Protein AF-A0AA44MN47-F1 (afdb_monomer_lite)

Radius of gyration: 22.06 Å; chains: 1; bounding box: 42×24×55 Å

Sequence (70 aa):
TIELDIRDSEPDWGPYAAPVAPEHSPNILYLVWDDVGIATWDCFGGLVEMPAMTRVAERGVRLSQFHTTA

Structure (mmCIF, N/CA/C/O backbone):
data_AF-A0AA44MN47-F1
#
_entry.id   AF-A0AA44MN47-F1
#
loop_
_atom_site.group_PDB
_atom_site.id
_atom_site.type_symbol
_atom_site.label_atom_id
_atom_site.label_alt_id
_atom_site.label_comp_id
_atom_site.label_asym_id
_atom_site.label_entity_id
_atom_site.label_seq_id
_atom_site.pdbx_PDB_ins_code
_atom_site.Cartn_x
_atom_site.Cartn_y
_atom_site.Cartn_z
_atom_site.occupancy
_atom_site.B_iso_or_equiv
_atom_site.auth_seq_id
_atom_site.auth_comp_id
_atom_site.auth_asym_id
_atom_site.auth_atom_id
_atom_site.pdbx_PDB_model_num
ATOM 1 N N . THR A 1 1 ? 19.436 1.531 -37.222 1.00 77.38 1 THR A N 1
ATOM 2 C CA . THR A 1 1 ? 20.748 1.394 -36.527 1.00 77.38 1 THR A CA 1
ATOM 3 C C . THR A 1 1 ? 21.200 2.760 -36.051 1.00 77.38 1 THR A C 1
ATOM 5 O O . THR A 1 1 ? 20.816 3.739 -36.680 1.00 77.38 1 THR A O 1
ATOM 8 N N . ILE A 1 2 ? 21.944 2.859 -34.941 1.00 84.25 2 ILE A N 1
ATOM 9 C CA . ILE A 1 2 ? 22.488 4.157 -34.511 1.00 84.25 2 ILE A CA 1
ATOM 10 C C . ILE A 1 2 ? 23.695 4.498 -35.385 1.00 84.25 2 ILE A C 1
ATOM 12 O O . ILE A 1 2 ? 24.731 3.844 -35.293 1.00 84.25 2 ILE A O 1
ATOM 16 N N . GLU A 1 3 ? 23.548 5.542 -36.192 1.00 92.94 3 GLU A N 1
ATOM 17 C CA . GLU A 1 3 ? 24.577 6.057 -37.096 1.00 92.94 3 GLU A CA 1
ATOM 18 C C . GLU A 1 3 ? 25.068 7.445 -36.659 1.00 92.94 3 GLU A C 1
ATOM 20 O O . GLU A 1 3 ? 24.398 8.154 -35.900 1.00 92.94 3 GLU A O 1
ATOM 25 N N . LEU A 1 4 ? 26.251 7.839 -37.147 1.00 91.38 4 LEU A N 1
ATOM 26 C CA . LEU A 1 4 ? 26.867 9.140 -36.848 1.00 91.38 4 LEU A CA 1
ATOM 27 C C . LEU A 1 4 ? 26.105 10.312 -37.496 1.00 91.38 4 LEU A C 1
ATOM 29 O O . LEU A 1 4 ? 26.021 11.390 -36.907 1.00 91.38 4 LEU A O 1
ATOM 33 N N . ASP A 1 5 ? 25.570 10.115 -38.707 1.00 91.62 5 ASP A N 1
ATOM 34 C CA . ASP A 1 5 ? 24.714 11.099 -39.375 1.00 91.62 5 ASP A CA 1
ATOM 35 C C . ASP A 1 5 ? 23.269 10.936 -38.899 1.00 91.62 5 ASP A C 1
ATOM 37 O O . ASP A 1 5 ? 22.657 9.882 -39.061 1.00 91.62 5 ASP A O 1
ATOM 41 N N . ILE A 1 6 ? 22.700 12.000 -38.333 1.00 89.06 6 ILE A N 1
ATOM 42 C CA . ILE A 1 6 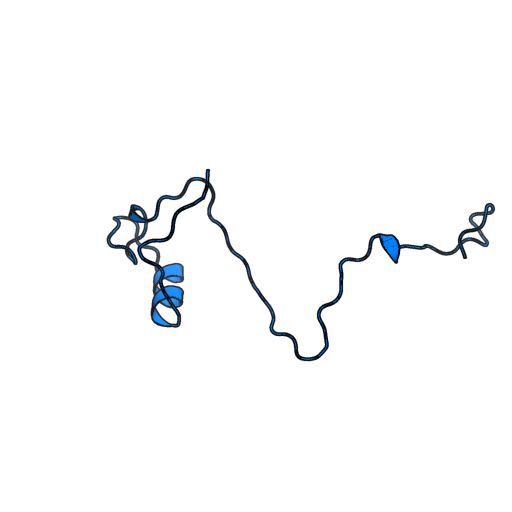? 21.340 11.982 -37.788 1.00 89.06 6 ILE A CA 1
ATOM 43 C C . ILE A 1 6 ? 20.259 11.708 -38.844 1.00 89.06 6 ILE A C 1
ATOM 45 O O . ILE A 1 6 ? 19.166 11.280 -38.489 1.00 89.06 6 ILE A O 1
ATOM 49 N N . ARG A 1 7 ? 20.537 11.944 -40.131 1.00 92.50 7 ARG A N 1
ATOM 50 C CA . ARG A 1 7 ? 19.587 11.681 -41.226 1.00 92.50 7 ARG A CA 1
ATOM 51 C C . ARG A 1 7 ? 19.434 10.193 -41.528 1.00 92.50 7 ARG A C 1
ATOM 53 O O . ARG A 1 7 ? 18.389 9.798 -42.034 1.00 92.50 7 ARG A O 1
ATOM 60 N N . ASP A 1 8 ? 20.454 9.410 -41.191 1.00 93.81 8 ASP A N 1
ATOM 61 C CA . ASP A 1 8 ? 20.526 7.967 -41.429 1.00 93.81 8 ASP A CA 1
ATOM 62 C C . ASP A 1 8 ? 20.372 7.158 -40.125 1.00 93.81 8 ASP A C 1
ATOM 64 O O . ASP A 1 8 ? 20.323 5.928 -40.144 1.00 93.81 8 ASP A O 1
ATOM 68 N N . SER A 1 9 ? 20.297 7.848 -38.983 1.00 90.75 9 SER A N 1
ATOM 69 C CA . SER A 1 9 ? 20.204 7.256 -37.650 1.00 90.75 9 SER A CA 1
ATOM 70 C C . SER A 1 9 ? 18.744 7.052 -37.238 1.00 90.75 9 SER A C 1
ATOM 72 O O . SER A 1 9 ? 17.913 7.953 -37.365 1.00 90.75 9 SER A O 1
ATOM 74 N N . GLU A 1 10 ? 18.428 5.874 -36.704 1.00 91.38 10 GLU A N 1
ATOM 75 C CA . GLU A 1 10 ? 17.101 5.566 -36.159 1.00 91.38 10 GLU A CA 1
ATOM 76 C C . GLU A 1 10 ? 17.116 5.618 -34.625 1.00 91.38 10 GLU A C 1
ATOM 78 O O . GLU A 1 10 ? 18.096 5.186 -34.011 1.00 91.38 10 GLU A O 1
ATOM 83 N N . PRO A 1 11 ? 16.035 6.090 -33.975 1.00 86.38 11 PRO A N 1
ATOM 84 C CA . PRO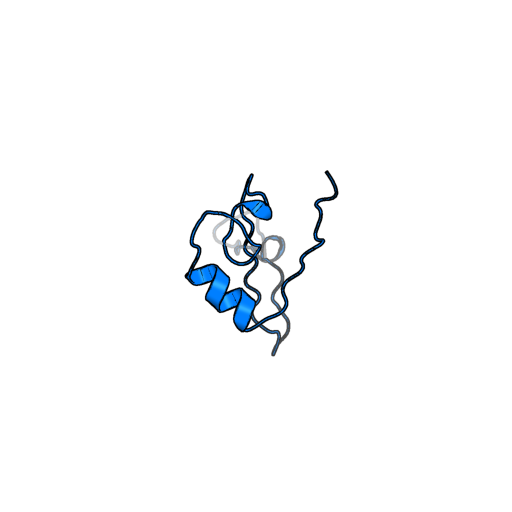 A 1 11 ? 15.974 6.118 -32.520 1.00 86.38 11 PRO A CA 1
ATOM 85 C C . PRO A 1 11 ? 16.011 4.708 -31.912 1.00 86.38 11 PRO A C 1
ATOM 87 O O . PRO A 1 11 ? 15.104 3.906 -32.134 1.00 86.38 11 PRO A O 1
ATOM 90 N N . ASP A 1 12 ? 17.016 4.431 -31.081 1.00 87.38 12 ASP A N 1
ATOM 91 C CA . ASP A 1 12 ? 17.127 3.186 -30.313 1.00 87.38 12 ASP A CA 1
ATOM 92 C C . ASP A 1 12 ? 16.627 3.387 -28.878 1.00 87.38 12 ASP A C 1
ATOM 94 O O . ASP A 1 12 ? 17.384 3.502 -27.913 1.00 87.38 12 ASP A O 1
ATOM 98 N N . TRP A 1 13 ? 15.305 3.484 -28.738 1.00 86.44 13 TRP A N 1
ATOM 99 C CA . TRP A 1 13 ? 14.663 3.576 -27.425 1.00 86.44 13 TRP A CA 1
ATOM 100 C C . TRP A 1 13 ? 14.553 2.220 -26.718 1.00 86.44 13 TRP A C 1
ATOM 102 O O . TRP A 1 13 ? 14.174 2.182 -25.549 1.00 86.44 13 TRP A O 1
ATOM 112 N N . GLY A 1 14 ? 14.875 1.114 -27.402 1.00 86.06 14 GLY A N 1
ATOM 113 C CA . GLY A 1 14 ? 14.720 -0.253 -26.898 1.00 86.06 14 GLY A CA 1
ATOM 114 C C . GLY A 1 14 ? 15.367 -0.485 -25.526 1.00 86.06 14 GLY A C 1
ATOM 115 O O . GLY A 1 14 ? 14.683 -0.982 -24.633 1.00 86.06 14 GLY A O 1
ATOM 116 N N . PRO A 1 15 ? 16.627 -0.064 -25.299 1.00 87.25 15 PRO A N 1
ATOM 117 C CA . PRO A 1 15 ? 17.299 -0.183 -24.002 1.00 87.25 15 PRO A CA 1
ATOM 118 C C . PRO A 1 15 ? 16.644 0.597 -22.853 1.00 87.25 15 PRO A C 1
ATOM 120 O O . PRO A 1 15 ? 16.887 0.285 -21.689 1.00 87.25 15 PRO A O 1
ATOM 123 N N . TYR A 1 16 ? 15.834 1.612 -23.164 1.00 87.44 16 TYR A N 1
ATOM 124 C CA . TYR A 1 16 ? 15.152 2.464 -22.184 1.00 87.44 16 TYR A CA 1
ATOM 125 C C . TYR A 1 16 ? 13.667 2.124 -22.035 1.00 87.44 16 TYR A C 1
ATOM 127 O O . TYR A 1 16 ? 12.978 2.716 -21.201 1.00 87.44 16 TYR A O 1
ATOM 135 N N . ALA A 1 17 ? 13.156 1.192 -22.842 1.00 88.81 17 ALA A N 1
ATOM 136 C CA . ALA A 1 17 ? 11.787 0.735 -22.731 1.00 88.81 17 ALA A CA 1
ATOM 137 C C . ALA A 1 17 ? 11.603 -0.033 -21.418 1.00 88.81 17 ALA A C 1
ATOM 139 O O . ALA A 1 17 ? 12.411 -0.887 -21.046 1.00 88.81 17 ALA A O 1
ATOM 140 N N . ALA A 1 18 ? 10.509 0.257 -20.716 1.00 89.25 18 ALA A N 1
ATOM 141 C CA . ALA A 1 18 ? 10.115 -0.555 -19.579 1.00 89.25 18 ALA A CA 1
ATOM 142 C C . ALA A 1 18 ? 9.827 -1.999 -20.045 1.00 89.25 18 ALA A C 1
ATOM 144 O O . ALA A 1 18 ? 9.296 -2.188 -21.146 1.00 89.25 18 ALA A O 1
ATOM 145 N N . PRO A 1 19 ? 10.126 -3.019 -19.222 1.00 89.25 19 PRO A N 1
ATOM 146 C CA . PRO A 1 19 ? 9.732 -4.389 -19.515 1.00 89.25 19 PRO A CA 1
ATOM 147 C C . PRO A 1 19 ? 8.226 -4.481 -19.763 1.00 89.25 19 PRO A C 1
ATOM 149 O O . PRO A 1 19 ? 7.424 -3.924 -19.011 1.00 89.25 19 PRO A O 1
ATOM 152 N N . VAL A 1 20 ? 7.842 -5.207 -20.808 1.00 90.19 20 VAL A N 1
ATOM 153 C CA . VAL A 1 20 ? 6.433 -5.452 -21.121 1.00 90.19 20 VAL A CA 1
ATOM 154 C C . VAL A 1 20 ? 5.983 -6.709 -20.386 1.00 90.19 20 VAL A C 1
ATOM 156 O O . VAL A 1 20 ? 6.672 -7.731 -20.403 1.00 90.19 20 VAL A O 1
ATOM 159 N N . ALA A 1 21 ? 4.830 -6.635 -19.722 1.00 93.62 21 ALA A N 1
ATOM 160 C CA . ALA A 1 21 ? 4.244 -7.798 -19.070 1.00 93.62 21 ALA A CA 1
ATOM 161 C C . ALA A 1 21 ? 3.887 -8.880 -20.115 1.00 93.62 21 ALA A C 1
ATOM 163 O O . ALA A 1 21 ? 3.420 -8.534 -21.203 1.00 93.62 21 ALA A O 1
ATOM 164 N N . PRO A 1 22 ? 4.069 -10.179 -19.810 1.00 95.75 22 PRO A N 1
ATOM 165 C CA . PRO A 1 22 ? 3.644 -11.263 -20.693 1.00 95.75 22 PRO A CA 1
ATOM 166 C C . PRO A 1 22 ? 2.156 -11.184 -21.049 1.00 95.75 22 PRO A C 1
ATOM 168 O O . PRO A 1 22 ? 1.348 -10.663 -20.273 1.00 95.75 22 PRO A O 1
ATOM 171 N N . GLU A 1 23 ? 1.777 -11.770 -22.184 1.00 96.12 23 GLU A N 1
ATOM 172 C CA . GLU A 1 23 ? 0.371 -11.889 -22.571 1.00 96.12 23 GLU A CA 1
ATOM 173 C C . GLU A 1 23 ? -0.453 -12.572 -21.465 1.00 96.12 23 GLU A C 1
ATOM 175 O O . GLU A 1 23 ? 0.025 -13.473 -20.774 1.00 96.12 23 GLU A O 1
ATOM 180 N N . HIS A 1 24 ? -1.690 -12.106 -21.272 1.00 95.75 24 HIS A N 1
ATOM 181 C CA . HIS A 1 24 ? -2.614 -12.554 -20.220 1.00 95.75 24 HIS A CA 1
ATOM 182 C C . HIS A 1 24 ? -2.185 -12.264 -18.769 1.00 95.75 24 HIS A C 1
ATOM 184 O O . HIS A 1 24 ? -2.858 -12.711 -17.838 1.00 95.75 24 HIS A O 1
ATOM 190 N N . SER A 1 25 ? -1.124 -11.481 -18.546 1.00 97.19 25 SER A N 1
ATOM 191 C CA . SER A 1 25 ? -0.792 -10.989 -17.203 1.00 97.19 25 SER A CA 1
ATOM 192 C C . SER A 1 25 ? -1.880 -10.041 -16.675 1.00 97.19 25 SER A C 1
ATOM 194 O O . SER A 1 25 ? -2.432 -9.249 -17.446 1.00 97.19 25 SER A O 1
ATOM 196 N N . PRO A 1 26 ? -2.203 -10.074 -15.369 1.00 96.56 26 PRO A N 1
ATOM 197 C CA . PRO A 1 26 ? -3.150 -9.131 -14.792 1.00 96.56 26 PRO A CA 1
ATOM 198 C C . PRO A 1 26 ? -2.554 -7.720 -14.732 1.00 96.56 26 PRO A C 1
ATOM 200 O O . PRO A 1 26 ? -1.347 -7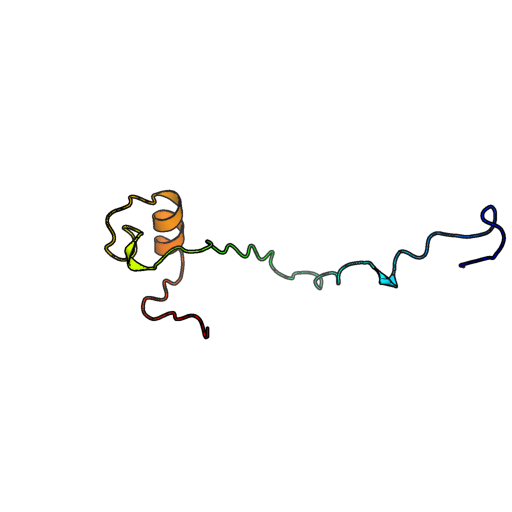.539 -14.574 1.00 96.56 26 PRO A O 1
ATOM 203 N N . ASN A 1 27 ? -3.422 -6.711 -14.771 1.00 95.19 27 ASN A N 1
ATOM 204 C CA . ASN A 1 27 ? -3.028 -5.351 -14.416 1.00 95.19 27 ASN A CA 1
ATOM 205 C C . ASN A 1 27 ? -2.836 -5.257 -12.898 1.00 95.19 27 ASN A C 1
ATOM 207 O O . ASN A 1 27 ? -3.699 -5.699 -12.136 1.00 95.19 27 ASN A O 1
ATOM 211 N N . ILE A 1 28 ? -1.734 -4.648 -12.464 1.00 94.25 28 ILE A N 1
ATOM 212 C CA . ILE A 1 28 ? -1.437 -4.414 -11.048 1.00 94.25 28 ILE A CA 1
ATOM 213 C C . ILE A 1 28 ? -1.440 -2.908 -10.806 1.00 94.25 28 ILE A C 1
ATOM 215 O O . ILE A 1 28 ? -0.704 -2.169 -11.454 1.00 94.25 28 ILE A O 1
ATOM 219 N N . LEU A 1 29 ? -2.250 -2.460 -9.849 1.00 95.19 29 LEU A N 1
ATOM 220 C CA . LEU A 1 29 ? -2.211 -1.097 -9.336 1.00 95.19 29 LEU A CA 1
ATOM 221 C C . LEU A 1 29 ? -1.612 -1.130 -7.929 1.00 95.19 29 LEU A C 1
ATOM 223 O O . LEU A 1 29 ? -2.226 -1.670 -7.010 1.00 95.19 29 LEU A O 1
ATOM 227 N N . TYR A 1 30 ? -0.418 -0.561 -7.774 1.00 95.06 30 TYR A N 1
ATOM 228 C CA . TYR A 1 30 ? 0.268 -0.458 -6.489 1.00 95.06 30 TYR A CA 1
ATOM 229 C C . TYR A 1 30 ? 0.109 0.957 -5.931 1.00 95.06 30 TYR A C 1
ATOM 231 O O . TYR A 1 30 ? 0.619 1.913 -6.513 1.00 95.06 30 TYR A O 1
ATOM 239 N N . LEU A 1 31 ? -0.633 1.089 -4.829 1.00 93.94 31 LEU A N 1
ATOM 240 C CA . LEU A 1 31 ? -0.821 2.356 -4.122 1.00 93.94 31 LEU A CA 1
ATOM 241 C C . LEU A 1 31 ? -0.087 2.310 -2.787 1.00 93.94 31 LEU A C 1
ATOM 243 O O . LEU A 1 31 ? -0.233 1.349 -2.032 1.00 93.94 31 LEU A O 1
ATOM 247 N N . VAL A 1 32 ? 0.650 3.375 -2.492 1.00 94.06 32 VAL A N 1
ATOM 248 C CA . VAL A 1 32 ? 1.336 3.571 -1.216 1.00 94.06 32 VAL A CA 1
ATOM 249 C C . VAL A 1 32 ? 0.970 4.955 -0.700 1.00 94.06 32 VAL A C 1
ATOM 251 O O . VAL A 1 32 ? 0.926 5.914 -1.470 1.00 94.06 32 VAL A O 1
ATOM 254 N N . TRP A 1 33 ? 0.688 5.041 0.595 1.00 92.38 33 TRP A N 1
ATOM 255 C CA . TRP A 1 33 ? 0.488 6.305 1.290 1.00 92.38 33 TRP A CA 1
ATOM 256 C C . TRP A 1 33 ? 1.757 6.643 2.053 1.00 92.38 33 TRP A C 1
ATOM 258 O O . TRP A 1 33 ? 2.260 5.810 2.804 1.00 92.38 33 TRP A O 1
ATOM 268 N N . ASP A 1 34 ? 2.248 7.856 1.845 1.00 94.69 34 ASP A N 1
ATOM 269 C CA . ASP A 1 34 ? 3.419 8.374 2.541 1.00 94.69 34 ASP A CA 1
ATOM 270 C C . ASP A 1 34 ? 3.035 8.851 3.947 1.00 94.69 34 ASP A C 1
ATOM 272 O O . ASP A 1 34 ? 1.990 9.482 4.110 1.00 94.69 34 ASP A O 1
ATOM 276 N N . ASP A 1 35 ? 3.843 8.520 4.955 1.00 91.31 35 ASP A N 1
ATOM 277 C CA . ASP A 1 35 ? 3.654 8.903 6.365 1.00 91.31 35 ASP A CA 1
ATOM 278 C C . ASP A 1 35 ? 2.272 8.597 6.988 1.00 91.31 35 ASP A C 1
ATOM 280 O O . ASP A 1 35 ? 1.857 9.208 7.979 1.00 91.31 35 ASP A O 1
ATOM 284 N N . VAL A 1 36 ? 1.540 7.611 6.458 1.00 91.06 36 VAL A N 1
ATOM 285 C CA . VAL A 1 36 ? 0.238 7.202 7.007 1.00 91.06 36 VAL A CA 1
ATOM 286 C C . VAL A 1 36 ? 0.358 5.934 7.848 1.00 91.06 36 VAL A C 1
ATOM 288 O O . VAL A 1 36 ? 0.706 4.861 7.359 1.00 91.06 36 VAL A O 1
ATOM 291 N N . GLY A 1 37 ? -0.005 6.050 9.126 1.00 89.06 37 GLY A N 1
ATOM 292 C CA . GLY A 1 37 ? -0.091 4.920 10.046 1.00 89.06 37 GLY A CA 1
ATOM 293 C C . GLY A 1 37 ? -1.367 4.092 9.865 1.00 89.06 37 GLY A C 1
ATOM 294 O O . GLY A 1 37 ? -2.436 4.609 9.544 1.00 89.06 37 GLY A O 1
ATOM 295 N N . ILE A 1 38 ? -1.281 2.792 10.164 1.00 89.81 38 ILE A N 1
ATOM 296 C CA . ILE A 1 38 ? -2.415 1.854 10.067 1.00 89.81 38 ILE A CA 1
ATOM 297 C C . ILE A 1 38 ? -3.625 2.283 10.916 1.00 89.81 38 ILE A C 1
ATOM 299 O O . ILE A 1 38 ? -4.765 2.116 10.497 1.00 89.81 38 ILE A O 1
ATOM 303 N N . ALA A 1 39 ? -3.387 2.889 12.084 1.00 91.00 39 ALA A N 1
ATOM 304 C CA . ALA A 1 39 ? -4.430 3.327 13.013 1.00 91.00 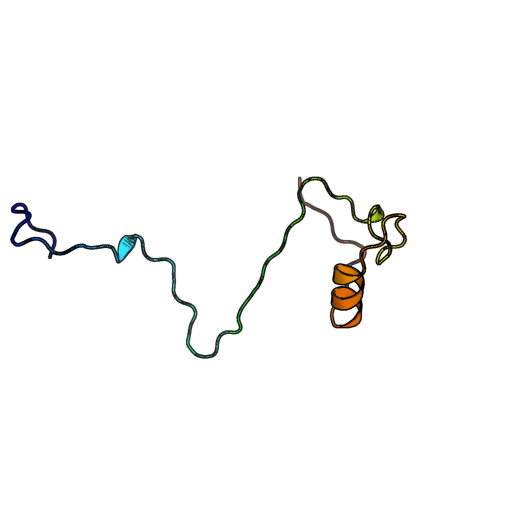39 ALA A CA 1
ATOM 305 C C . ALA A 1 39 ? -5.139 4.627 12.587 1.00 91.00 39 ALA A C 1
ATOM 307 O O . ALA A 1 39 ? -6.008 5.118 13.305 1.00 91.00 39 ALA A O 1
ATOM 308 N N . THR A 1 40 ? -4.782 5.208 11.440 1.00 93.94 40 THR A N 1
ATOM 309 C CA . THR A 1 40 ? -5.467 6.392 10.916 1.00 93.94 40 THR A CA 1
ATOM 310 C C . THR A 1 40 ? -6.840 6.033 10.342 1.00 93.94 40 THR A C 1
ATOM 312 O O . THR A 1 40 ? -7.794 6.777 10.559 1.00 93.94 40 THR A O 1
ATOM 315 N N . TRP A 1 41 ? -6.969 4.899 9.646 1.00 94.31 41 TRP A N 1
ATOM 316 C CA . TRP A 1 41 ? -8.160 4.557 8.856 1.00 94.31 41 TRP A CA 1
ATOM 317 C C . TRP A 1 41 ? -9.218 3.787 9.653 1.00 94.31 41 TRP A C 1
ATOM 319 O O . TRP A 1 41 ? -8.900 2.827 10.358 1.00 94.31 41 TRP A O 1
ATOM 329 N N . ASP A 1 42 ? -10.490 4.136 9.465 1.00 94.81 42 ASP A N 1
ATOM 330 C CA . ASP A 1 42 ? -11.669 3.455 10.023 1.00 94.81 42 ASP A CA 1
ATOM 331 C C . ASP A 1 42 ? -11.685 1.940 9.767 1.00 94.81 42 ASP A C 1
ATOM 333 O O . ASP A 1 42 ? -12.005 1.150 10.656 1.00 94.81 42 ASP A O 1
ATOM 337 N N . CYS A 1 43 ? -11.243 1.502 8.589 1.00 94.06 43 CYS A N 1
ATOM 338 C CA . CYS A 1 43 ? -11.175 0.089 8.229 1.00 94.06 43 CYS A CA 1
ATOM 339 C C . CYS A 1 43 ? -10.133 -0.710 9.041 1.00 94.06 43 CYS A C 1
ATOM 341 O O . CYS A 1 43 ? -10.108 -1.938 8.956 1.00 94.06 43 CYS A O 1
ATOM 343 N N . PHE A 1 44 ? -9.312 -0.045 9.854 1.00 94.44 44 PHE A N 1
ATOM 344 C CA . PHE A 1 44 ? -8.419 -0.644 10.848 1.00 94.44 44 PHE A CA 1
ATOM 345 C C . PHE A 1 44 ? -8.762 -0.227 12.293 1.00 94.44 44 PHE A C 1
ATOM 347 O O . PHE A 1 44 ? -8.009 -0.539 13.212 1.00 94.44 44 PHE A O 1
ATOM 354 N N . GLY A 1 45 ? -9.907 0.431 12.512 1.00 93.94 45 GLY A N 1
ATOM 355 C CA . GLY A 1 45 ? -10.348 0.940 13.817 1.00 93.94 45 GLY A CA 1
ATOM 356 C C . GLY A 1 45 ? -9.898 2.372 14.130 1.00 93.94 45 GLY A C 1
ATOM 357 O O . GLY A 1 45 ? -10.033 2.815 15.269 1.00 93.94 45 GLY A O 1
ATOM 358 N N . GLY A 1 46 ? -9.349 3.081 13.143 1.00 95.12 46 GLY A N 1
ATOM 359 C CA . GLY A 1 46 ? -8.953 4.482 13.238 1.00 95.12 46 GLY A CA 1
ATOM 360 C C . GLY A 1 46 ? -10.119 5.469 13.187 1.00 95.12 46 GLY A C 1
ATOM 361 O O . GLY A 1 46 ? -11.279 5.096 13.032 1.00 95.12 46 GLY A O 1
ATOM 362 N N . LEU A 1 47 ? -9.796 6.757 13.323 1.00 95.62 47 LEU A N 1
ATOM 363 C CA . LEU A 1 47 ? -10.790 7.837 13.408 1.00 95.62 47 LEU A CA 1
ATOM 364 C C . LEU A 1 47 ? -11.180 8.434 12.049 1.00 95.62 47 LEU A C 1
ATOM 366 O O . LEU A 1 47 ? -12.208 9.101 11.959 1.00 95.62 47 LEU A O 1
ATOM 370 N N . VAL A 1 48 ? -10.355 8.259 11.012 1.00 96.50 48 VAL A N 1
ATOM 371 C CA . VAL A 1 48 ? -10.597 8.866 9.698 1.00 96.50 48 VAL A CA 1
ATOM 372 C C . VAL A 1 48 ? -11.463 7.938 8.858 1.00 96.50 48 VAL A C 1
ATOM 374 O O . VAL A 1 48 ? -11.056 6.819 8.546 1.00 96.50 48 VAL A O 1
ATOM 377 N N . GLU A 1 49 ? -12.637 8.427 8.460 1.00 97.38 49 GLU A N 1
ATOM 378 C CA . GLU A 1 49 ? -13.535 7.726 7.543 1.00 97.38 49 GLU A CA 1
ATOM 379 C C . GLU A 1 49 ? -12.914 7.658 6.140 1.00 97.38 49 GLU A C 1
ATOM 381 O O . GLU A 1 49 ? -12.679 8.686 5.498 1.00 97.38 49 GLU A O 1
ATOM 386 N N . MET A 1 50 ? -12.635 6.445 5.655 1.00 95.38 50 MET A N 1
ATOM 387 C CA . MET A 1 50 ? -11.972 6.210 4.370 1.00 95.38 50 MET A CA 1
ATOM 388 C C . MET A 1 50 ? -12.844 5.323 3.468 1.00 95.38 50 MET A C 1
ATOM 390 O O . MET A 1 50 ? -12.455 4.200 3.134 1.00 95.38 50 MET A O 1
ATOM 394 N N . PRO A 1 51 ? -14.006 5.808 2.984 1.00 96.69 51 PRO A N 1
ATOM 395 C CA . PRO A 1 51 ? -15.025 4.963 2.352 1.00 96.69 51 PRO A CA 1
ATOM 396 C C . PRO A 1 51 ? -14.524 4.235 1.093 1.00 96.69 51 PRO A C 1
ATOM 398 O O . PRO A 1 51 ? -14.923 3.103 0.810 1.00 96.69 51 PRO A O 1
ATOM 401 N N . ALA A 1 52 ? -13.602 4.847 0.341 1.00 95.62 52 ALA A N 1
ATOM 402 C CA . ALA A 1 52 ? -12.968 4.200 -0.805 1.00 95.62 52 ALA A CA 1
ATOM 403 C C . ALA A 1 52 ? -12.077 3.016 -0.391 1.00 95.62 52 ALA A C 1
ATOM 405 O O . ALA A 1 52 ? -12.120 1.975 -1.048 1.00 95.62 52 ALA A O 1
ATOM 406 N N . MET A 1 53 ? -11.314 3.153 0.698 1.00 94.50 53 MET A N 1
ATOM 407 C CA . MET A 1 53 ? -10.450 2.087 1.214 1.00 94.50 53 MET A CA 1
ATOM 408 C C . MET A 1 53 ? -11.246 0.999 1.921 1.00 94.50 53 MET A C 1
ATOM 410 O O . MET A 1 53 ? -10.939 -0.176 1.735 1.00 94.50 53 MET A O 1
ATOM 414 N N . THR A 1 54 ? -12.313 1.353 2.639 1.00 95.50 54 THR A N 1
ATOM 415 C CA . THR A 1 54 ? -13.253 0.388 3.228 1.00 95.50 54 THR A CA 1
ATOM 416 C C . THR A 1 54 ? -13.841 -0.527 2.154 1.00 95.50 54 THR A C 1
ATOM 418 O O . THR A 1 54 ? -13.758 -1.748 2.278 1.00 95.50 54 THR A O 1
ATOM 421 N N . ARG A 1 55 ? -14.287 0.029 1.018 1.00 96.56 55 ARG A N 1
ATOM 422 C CA . ARG A 1 55 ? -14.770 -0.765 -0.127 1.00 96.56 55 ARG A CA 1
ATOM 423 C C . ARG A 1 55 ? -13.715 -1.724 -0.692 1.00 96.56 55 ARG A C 1
ATOM 425 O O . ARG A 1 55 ? -14.066 -2.802 -1.168 1.00 96.56 55 ARG A O 1
ATOM 432 N N . VAL A 1 56 ? -12.440 -1.328 -0.705 1.00 95.44 56 VAL A N 1
ATOM 433 C CA . VAL A 1 56 ? -11.339 -2.199 -1.156 1.00 95.44 56 VAL A CA 1
ATOM 434 C C . VAL A 1 56 ? -11.090 -3.310 -0.136 1.00 95.44 56 VAL A C 1
ATOM 436 O O . VAL A 1 56 ? -10.990 -4.473 -0.521 1.00 95.44 56 VAL A O 1
ATOM 439 N N . ALA A 1 57 ? -11.057 -2.973 1.155 1.00 94.44 57 ALA A N 1
ATOM 440 C CA . ALA A 1 57 ? -10.837 -3.924 2.239 1.00 94.44 57 ALA A CA 1
ATOM 441 C C . ALA A 1 57 ? -11.927 -5.008 2.310 1.00 94.44 57 ALA A C 1
ATOM 443 O O . ALA A 1 57 ? -11.609 -6.168 2.553 1.00 94.44 57 ALA A O 1
ATOM 444 N N . GLU A 1 58 ? -13.191 -4.662 2.050 1.00 96.38 58 GLU A N 1
ATOM 445 C CA . GLU A 1 58 ? -14.320 -5.609 2.036 1.00 96.38 58 GLU A CA 1
ATOM 446 C C . GLU A 1 58 ? -14.298 -6.593 0.858 1.00 96.38 58 GLU A C 1
ATOM 448 O O . GLU A 1 58 ? -14.918 -7.652 0.919 1.00 96.38 58 GLU A O 1
ATOM 453 N N . ARG A 1 59 ? -13.604 -6.253 -0.233 1.00 97.62 59 ARG A N 1
ATOM 454 C CA . ARG A 1 59 ? -13.546 -7.064 -1.462 1.00 97.62 59 ARG A CA 1
ATOM 455 C C . ARG A 1 59 ? -12.249 -7.854 -1.604 1.00 97.62 59 ARG A C 1
ATOM 457 O O . ARG A 1 59 ? -12.050 -8.509 -2.624 1.00 97.62 59 ARG A O 1
ATOM 464 N N . GLY A 1 60 ? -11.357 -7.761 -0.623 1.00 95.00 60 GLY A N 1
ATOM 465 C CA . GLY A 1 60 ? -10.006 -8.293 -0.718 1.00 95.00 60 GLY A CA 1
ATOM 466 C C . GLY A 1 60 ? -9.479 -8.830 0.604 1.0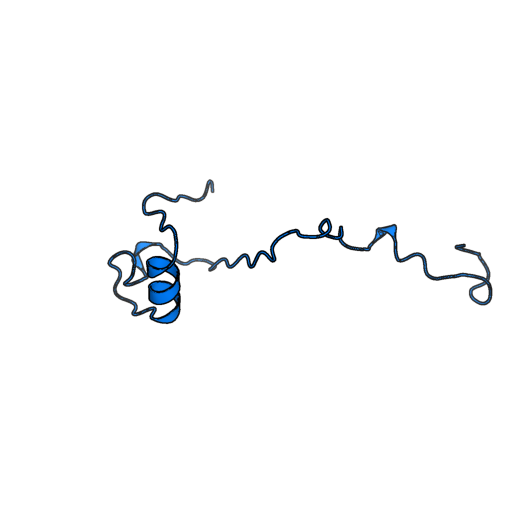0 95.00 60 GLY A C 1
ATOM 467 O O . GLY A 1 60 ? -10.228 -9.233 1.491 1.00 95.00 60 GLY A O 1
ATOM 468 N N . VAL A 1 61 ? -8.153 -8.851 0.713 1.00 95.88 61 VAL A N 1
ATOM 469 C CA . VAL A 1 61 ? -7.439 -9.293 1.912 1.00 95.88 61 VAL A CA 1
ATOM 470 C C . VAL A 1 61 ? -6.885 -8.072 2.633 1.00 95.88 61 VAL A C 1
ATOM 472 O O . VAL A 1 61 ? -6.217 -7.235 2.027 1.00 95.88 61 VAL A O 1
ATOM 475 N N . ARG A 1 62 ? -7.134 -7.990 3.942 1.00 93.06 62 ARG A N 1
ATOM 476 C CA . ARG A 1 62 ? -6.618 -6.932 4.814 1.00 93.06 62 ARG A CA 1
ATOM 477 C C . ARG A 1 62 ? -5.557 -7.498 5.755 1.00 93.06 62 ARG A C 1
ATOM 479 O O . ARG A 1 62 ? -5.840 -8.411 6.526 1.00 93.06 62 ARG A O 1
ATOM 486 N N . LEU A 1 63 ? -4.351 -6.934 5.713 1.00 94.38 63 LEU A N 1
ATOM 487 C CA . LEU A 1 63 ? -3.240 -7.317 6.587 1.00 94.38 63 LEU A CA 1
ATOM 488 C C . LEU A 1 63 ? -3.217 -6.408 7.824 1.00 94.38 63 LEU A C 1
ATOM 490 O O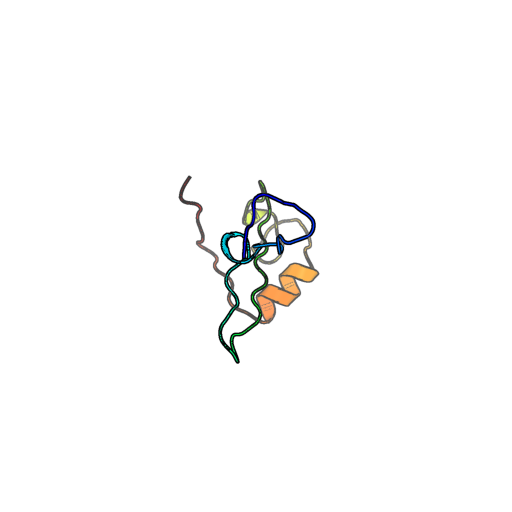 . LEU A 1 63 ? -2.872 -5.237 7.720 1.00 94.38 63 LEU A O 1
ATOM 494 N N . SER A 1 64 ? -3.584 -6.929 8.997 1.00 93.25 64 SER A N 1
ATOM 495 C CA . SER A 1 64 ? -3.655 -6.154 10.253 1.00 93.25 64 SER A CA 1
ATOM 496 C C . SER A 1 64 ? -2.344 -6.098 11.049 1.00 93.25 64 SER A C 1
ATOM 498 O O . SER A 1 64 ? -2.299 -5.459 12.097 1.00 93.25 64 SER A O 1
ATOM 500 N N . GLN A 1 65 ? -1.291 -6.779 10.587 1.00 93.94 65 GLN A N 1
ATOM 501 C CA . GLN A 1 65 ? 0.031 -6.864 11.233 1.00 93.94 65 GLN A CA 1
ATOM 502 C C . GLN A 1 65 ? 1.168 -6.612 10.225 1.00 93.94 65 GLN A C 1
ATOM 504 O O . GLN A 1 65 ? 2.233 -7.227 10.289 1.00 93.94 65 GLN A O 1
ATOM 509 N N . PHE A 1 66 ? 0.924 -5.735 9.250 1.00 91.81 66 PHE A N 1
ATOM 510 C CA . PHE A 1 66 ? 1.936 -5.308 8.286 1.00 91.81 66 PHE A CA 1
ATOM 511 C C . PHE A 1 66 ? 2.854 -4.244 8.903 1.00 91.81 66 PHE A C 1
ATOM 513 O O . PHE A 1 66 ? 2.369 -3.310 9.536 1.00 91.81 66 PHE A O 1
ATOM 520 N N . HIS A 1 67 ? 4.164 -4.382 8.695 1.00 91.50 67 HIS A N 1
ATOM 521 C CA . HIS A 1 67 ? 5.187 -3.468 9.201 1.00 91.50 67 HIS A CA 1
ATOM 522 C C . HIS A 1 67 ? 6.196 -3.172 8.088 1.00 91.50 67 HIS A C 1
ATOM 524 O O . HIS A 1 67 ? 6.562 -4.080 7.335 1.00 91.50 67 HIS A O 1
ATOM 530 N N . THR A 1 68 ? 6.651 -1.922 7.985 1.00 91.31 68 THR A N 1
ATOM 531 C CA . THR A 1 68 ? 7.803 -1.578 7.142 1.00 91.31 68 THR A CA 1
ATOM 532 C C . THR A 1 68 ? 9.088 -2.067 7.809 1.00 91.31 68 THR A C 1
ATOM 534 O O . THR A 1 68 ? 9.142 -2.295 9.018 1.00 91.31 68 THR A O 1
ATOM 537 N N . THR A 1 69 ? 10.131 -2.291 7.013 1.00 94.06 69 THR A N 1
ATOM 538 C CA . THR A 1 69 ? 11.422 -2.792 7.512 1.00 94.06 69 THR A CA 1
ATOM 539 C C . THR A 1 69 ? 12.340 -1.693 8.048 1.00 94.06 69 THR A C 1
ATOM 541 O O . THR A 1 69 ? 13.345 -2.010 8.680 1.00 94.06 69 THR A O 1
ATOM 544 N N . ALA A 1 70 ? 12.029 -0.432 7.751 1.00 77.94 70 ALA A N 1
ATOM 545 C CA . ALA A 1 70 ? 12.734 0.774 8.166 1.00 77.94 70 ALA A CA 1
ATOM 546 C C . ALA A 1 70 ? 11.741 1.942 8.224 1.00 77.94 70 ALA A C 1
ATOM 548 O O . ALA A 1 70 ? 10.683 1.830 7.550 1.00 77.94 70 ALA A O 1
#

Secondary structure (DSSP, 8-state):
---SSTTTPPP--GGGSPPPPPTTPPP------TT--GGGBGGGT-SB--HHHHHHHHTS---TT-----

pLDDT: mean 92.51, std 4.0, range [77.38, 97.62]

InterPro domains:
  IPR000917 Sulfatase, N-terminal [PF00884] (26-69)
  IPR017850 Alkaline-phosphatase-like, core domain superfamily [G3DSA:3.40.720.10] (24-70)
  IPR017850 Alkaline-phosphatase-like, core domain superfamily [SSF53649] (26-69)

Foldseek 3Di:
DADPDPVPGDDPCVVVDDDDDDPPDDDDDDDDDPPDDLQCEVCLPHDDDDPVVVVVVVVDPDDNPDDDPD

Organism: Streptococcus pneumoniae (NCBI:txid1313)